Protein AF-A0A2X2JXW1-F1 (afdb_monomer_lite)

Radius of gyration: 21.39 Å; chains: 1; bounding box: 41×29×75 Å

Organism: Staphylococcus aureus (NCBI:txid1280)

pLDDT: mean 71.75, std 16.36, range [33.06, 90.94]

InterPro domains:
  IPR003352 Phosphotransferase system, EIIC [PF02378] (1-37)
  IPR013013 Phosphotransferase system, EIIC component, type 1 [PS51103] (1-109)
  IPR050429 Phosphotransferase System Glucose-Specific EIICBA [PTHR30009] (1-120)

Structure (mmCIF, N/CA/C/O backbone):
data_AF-A0A2X2JXW1-F1
#
_entry.id   AF-A0A2X2JXW1-F1
#
loop_
_atom_site.group_PDB
_atom_site.id
_atom_site.type_symbol
_atom_site.label_atom_id
_atom_site.label_alt_id
_atom_site.label_comp_id
_atom_site.label_asym_id
_atom_site.label_entity_id
_atom_site.label_seq_id
_atom_site.pdbx_PDB_ins_code
_atom_site.Cartn_x
_atom_site.Cartn_y
_atom_site.Cartn_z
_atom_site.occupancy
_atom_site.B_iso_or_equiv
_atom_site.auth_seq_id
_atom_site.auth_comp_id
_atom_site.auth_asym_id
_atom_site.auth_atom_id
_atom_site.pdbx_PDB_model_num
ATOM 1 N N . MET A 1 1 ? 1.044 6.502 16.054 1.00 66.56 1 MET A N 1
ATOM 2 C CA . MET A 1 1 ? 0.866 5.663 14.845 1.00 66.56 1 MET A CA 1
ATOM 3 C C . MET A 1 1 ? 1.798 6.013 13.686 1.00 66.56 1 MET A C 1
ATOM 5 O O . MET A 1 1 ? 2.031 5.146 12.861 1.00 66.56 1 MET A O 1
ATOM 9 N N . LEU A 1 2 ? 2.391 7.215 13.627 1.00 76.25 2 LEU A N 1
ATOM 10 C CA . LEU A 1 2 ? 3.283 7.585 12.517 1.00 76.25 2 LEU A CA 1
ATOM 11 C C . LEU A 1 2 ? 4.540 6.699 12.405 1.00 76.25 2 LEU A C 1
ATOM 13 O O . LEU A 1 2 ? 4.890 6.291 11.308 1.00 76.25 2 LEU A O 1
ATOM 17 N N . SER A 1 3 ? 5.177 6.355 13.530 1.00 80.31 3 SER A N 1
ATOM 18 C CA . SER A 1 3 ? 6.372 5.490 13.538 1.00 80.31 3 SER A CA 1
ATOM 19 C C . SER A 1 3 ? 6.083 4.079 13.003 1.00 80.31 3 SER A C 1
ATOM 21 O O . SER A 1 3 ? 6.807 3.582 12.148 1.00 80.31 3 SER A O 1
ATOM 23 N N . ALA A 1 4 ? 4.972 3.465 13.425 1.00 79.62 4 ALA A N 1
ATOM 24 C CA . ALA A 1 4 ? 4.551 2.157 12.922 1.00 79.62 4 ALA A CA 1
ATOM 25 C C . ALA A 1 4 ? 4.220 2.196 11.420 1.00 79.62 4 ALA A C 1
ATOM 27 O O . ALA A 1 4 ? 4.646 1.308 10.693 1.00 79.62 4 ALA A O 1
ATOM 28 N N . ALA A 1 5 ? 3.541 3.252 10.953 1.00 81.69 5 ALA A N 1
ATOM 29 C CA . ALA A 1 5 ? 3.222 3.441 9.537 1.00 81.69 5 ALA A CA 1
ATOM 30 C C . ALA A 1 5 ? 4.471 3.671 8.667 1.00 81.69 5 ALA A C 1
ATOM 32 O O . ALA A 1 5 ? 4.549 3.188 7.539 1.00 81.69 5 ALA A O 1
ATOM 33 N N . LEU A 1 6 ? 5.463 4.404 9.183 1.00 84.31 6 LEU A N 1
ATOM 34 C CA . LEU A 1 6 ? 6.715 4.638 8.468 1.00 84.31 6 LEU A CA 1
ATOM 35 C C . LEU A 1 6 ? 7.536 3.349 8.365 1.00 84.31 6 LEU A C 1
ATOM 37 O O . LEU A 1 6 ? 8.028 3.021 7.289 1.00 84.31 6 LEU A O 1
ATOM 41 N N . THR A 1 7 ? 7.644 2.598 9.461 1.00 85.62 7 THR A N 1
ATOM 42 C CA . THR A 1 7 ? 8.342 1.309 9.466 1.00 85.62 7 THR A CA 1
ATOM 43 C C . THR A 1 7 ? 7.659 0.315 8.531 1.00 85.62 7 THR A C 1
ATOM 45 O O . THR A 1 7 ? 8.348 -0.279 7.708 1.00 85.62 7 THR A O 1
ATOM 48 N N . SER A 1 8 ? 6.326 0.198 8.571 1.00 85.12 8 SER A N 1
ATOM 49 C CA . SER A 1 8 ? 5.584 -0.702 7.678 1.00 85.12 8 SER A CA 1
ATOM 50 C C . SER A 1 8 ? 5.733 -0.320 6.205 1.00 85.12 8 SER A C 1
ATOM 52 O O . SER A 1 8 ? 5.830 -1.194 5.356 1.00 85.12 8 SER A O 1
ATOM 54 N N . PHE A 1 9 ? 5.801 0.975 5.881 1.00 85.94 9 PHE A N 1
ATOM 55 C CA . PHE A 1 9 ? 6.058 1.433 4.513 1.00 85.94 9 PHE A CA 1
ATOM 56 C C . PHE A 1 9 ? 7.483 1.100 4.042 1.00 85.94 9 PHE A C 1
ATOM 58 O O . PHE A 1 9 ? 7.685 0.658 2.910 1.00 85.94 9 PHE A O 1
ATOM 65 N N . LEU A 1 10 ? 8.484 1.304 4.904 1.00 86.94 10 LEU A N 1
ATOM 66 C CA . LEU A 1 10 ? 9.887 1.087 4.552 1.00 86.94 10 LEU A CA 1
ATOM 67 C C . LEU A 1 10 ? 10.226 -0.398 4.405 1.00 86.94 10 LEU A C 1
ATOM 69 O O . LEU A 1 10 ? 10.838 -0.784 3.407 1.00 86.94 10 LEU A O 1
ATOM 73 N N . THR A 1 11 ? 9.832 -1.220 5.380 1.00 86.44 11 THR A N 1
ATOM 74 C CA . THR A 1 11 ? 10.165 -2.653 5.419 1.00 86.44 11 THR A CA 1
ATOM 75 C C . THR A 1 11 ? 9.110 -3.536 4.761 1.00 86.44 11 THR A C 1
ATOM 77 O O . THR A 1 11 ? 9.400 -4.679 4.425 1.00 86.44 11 THR A O 1
ATOM 80 N N . GLY A 1 12 ? 7.895 -3.025 4.567 1.00 83.06 12 GLY A N 1
ATOM 81 C CA . GLY A 1 12 ? 6.757 -3.794 4.070 1.00 83.06 12 GLY A CA 1
ATOM 82 C C . GLY A 1 12 ? 6.024 -4.583 5.156 1.00 83.06 12 GLY A C 1
ATOM 83 O O . GLY A 1 12 ? 5.012 -5.189 4.852 1.00 83.06 12 GLY A O 1
ATOM 84 N N . ILE A 1 13 ? 6.478 -4.591 6.417 1.00 86.81 13 ILE A N 1
ATOM 85 C CA . ILE A 1 13 ? 5.814 -5.363 7.483 1.00 86.81 13 ILE A CA 1
ATOM 86 C C . ILE A 1 13 ? 4.485 -4.687 7.857 1.00 86.81 13 ILE A C 1
ATOM 88 O O . ILE A 1 13 ? 4.477 -3.683 8.574 1.00 86.81 13 ILE A O 1
ATOM 92 N N . THR A 1 14 ? 3.361 -5.235 7.390 1.00 88.88 14 THR A N 1
ATOM 93 C CA . THR A 1 14 ? 2.016 -4.661 7.582 1.00 88.88 14 THR A CA 1
ATOM 94 C C . THR A 1 14 ? 1.304 -5.120 8.855 1.00 88.88 14 THR A C 1
ATOM 96 O O . THR A 1 14 ? 0.332 -4.480 9.255 1.00 88.88 14 THR A O 1
ATOM 99 N N . GLU A 1 15 ? 1.804 -6.139 9.563 1.00 87.12 15 GLU A N 1
ATOM 100 C CA . GLU A 1 15 ? 1.148 -6.707 10.757 1.00 87.12 15 GLU A CA 1
ATOM 101 C C . GLU A 1 15 ? 0.762 -5.659 11.826 1.00 87.12 15 GLU A C 1
ATOM 103 O O . GLU A 1 15 ? -0.385 -5.667 12.287 1.00 87.12 15 GLU A O 1
ATOM 108 N N . PRO A 1 16 ? 1.632 -4.691 12.203 1.00 81.12 16 PRO A N 1
ATOM 109 C CA . PRO A 1 16 ? 1.284 -3.692 13.217 1.00 81.12 16 PRO A CA 1
ATOM 110 C C . PRO A 1 16 ? 0.170 -2.744 12.761 1.00 81.12 16 PRO A C 1
ATOM 112 O O . PRO A 1 16 ? -0.565 -2.198 13.587 1.00 81.12 16 PRO A O 1
ATOM 115 N N . LEU A 1 17 ? 0.055 -2.526 11.448 1.00 82.88 17 LEU A N 1
ATOM 116 C CA . LEU A 1 17 ? -0.996 -1.713 10.852 1.00 82.88 17 LEU A CA 1
ATOM 117 C C . LEU A 1 17 ? -2.306 -2.508 10.804 1.00 82.88 17 LEU A C 1
ATOM 119 O O . LEU A 1 17 ? -3.339 -2.003 11.240 1.00 82.88 17 LEU A O 1
ATOM 123 N N . GLU A 1 18 ? -2.255 -3.755 10.339 1.00 83.94 18 GLU A N 1
ATOM 124 C CA . GLU A 1 18 ? -3.412 -4.645 10.207 1.00 83.94 18 GLU A CA 1
ATOM 125 C C . GLU A 1 18 ? -4.084 -4.934 11.546 1.00 83.94 18 GLU A C 1
ATOM 127 O O . GLU A 1 18 ? -5.307 -4.834 11.666 1.00 83.94 18 GLU A O 1
ATOM 132 N N . PHE A 1 19 ? -3.304 -5.170 12.600 1.00 83.06 19 PHE A N 1
ATOM 133 C CA . PHE A 1 19 ? -3.851 -5.413 13.936 1.00 83.06 19 PHE A CA 1
ATOM 134 C C . PHE A 1 19 ? -4.606 -4.213 14.517 1.00 83.06 19 PHE A C 1
ATOM 136 O O . PHE A 1 19 ? -5.491 -4.399 15.351 1.00 83.06 19 PHE A O 1
ATOM 143 N N . SER A 1 20 ? -4.336 -2.991 14.047 1.00 81.38 20 SER A N 1
ATOM 144 C CA . SER A 1 20 ? -5.060 -1.801 14.512 1.00 81.38 20 SER A CA 1
ATOM 145 C C . SER A 1 20 ? -6.524 -1.755 14.053 1.00 81.38 20 SER A C 1
ATOM 147 O O . SER A 1 20 ? -7.345 -1.102 14.701 1.00 81.38 20 SER A O 1
ATOM 149 N N . PHE A 1 21 ? -6.874 -2.455 12.967 1.00 77.31 21 PHE A N 1
ATOM 150 C CA . PHE A 1 21 ? -8.238 -2.470 12.427 1.00 77.31 21 PHE A CA 1
ATOM 151 C C . PHE A 1 21 ? -8.861 -3.864 12.323 1.00 77.31 21 PHE A C 1
ATOM 153 O O . PHE A 1 21 ? -10.089 -3.955 12.307 1.00 77.31 21 PHE A O 1
ATOM 160 N N . LEU A 1 22 ? -8.069 -4.939 12.330 1.00 82.31 22 LEU A N 1
ATOM 161 C CA . LEU A 1 22 ? -8.550 -6.323 12.285 1.00 82.31 22 LEU A CA 1
ATOM 162 C C . LEU A 1 22 ? -9.536 -6.635 13.424 1.00 82.31 22 LEU A C 1
ATOM 164 O O . LEU A 1 22 ? -10.584 -7.229 13.183 1.00 82.31 22 LEU A O 1
ATOM 168 N N . PHE A 1 23 ? -9.256 -6.165 14.644 1.00 78.69 23 PHE A N 1
ATOM 169 C CA . PHE A 1 23 ? -10.133 -6.378 15.807 1.00 78.69 23 PHE A CA 1
ATOM 170 C C . PHE A 1 23 ? -11.320 -5.411 15.883 1.00 78.69 23 PHE A C 1
ATOM 172 O O . PHE A 1 23 ? -12.271 -5.650 16.622 1.00 78.69 23 PHE A O 1
ATOM 179 N N . VAL A 1 24 ? -11.274 -4.314 15.128 1.00 76.19 24 VAL A N 1
ATOM 180 C CA . VAL A 1 24 ? -12.259 -3.228 15.208 1.00 76.19 24 VAL A CA 1
ATOM 181 C C . VAL A 1 24 ? -13.306 -3.332 14.104 1.00 76.19 24 VAL A C 1
ATOM 183 O O . VAL A 1 24 ? -14.490 -3.084 14.330 1.00 76.19 24 VAL A O 1
ATOM 186 N N . ALA A 1 25 ? -12.872 -3.681 12.896 1.00 78.12 25 ALA A N 1
ATOM 187 C CA . ALA A 1 25 ? -13.705 -3.738 11.707 1.00 78.12 25 ALA A CA 1
ATOM 188 C C . ALA A 1 25 ? -13.259 -4.914 10.817 1.00 78.12 25 ALA A C 1
ATOM 190 O O . ALA A 1 25 ? -12.610 -4.702 9.790 1.00 78.12 25 ALA A O 1
ATOM 191 N N . PRO A 1 26 ? -13.635 -6.161 11.158 1.00 80.06 26 PRO A N 1
ATOM 192 C CA . PRO A 1 26 ? -13.228 -7.349 10.400 1.00 80.06 26 PRO A CA 1
ATOM 193 C C . PRO A 1 26 ? -13.692 -7.311 8.933 1.00 80.06 26 PRO A C 1
ATOM 195 O O . PRO A 1 26 ? -13.014 -7.820 8.048 1.00 80.06 26 PRO A O 1
ATOM 198 N N . ILE A 1 27 ? -14.806 -6.631 8.642 1.00 82.44 27 ILE A N 1
ATOM 199 C CA . ILE A 1 27 ? -15.300 -6.425 7.270 1.00 82.44 27 ILE A CA 1
ATOM 200 C C . ILE A 1 27 ? -14.324 -5.570 6.444 1.00 82.44 27 ILE A C 1
ATOM 202 O O . ILE A 1 27 ? -14.110 -5.848 5.265 1.00 82.44 27 ILE A O 1
ATOM 206 N N . LEU A 1 28 ? -13.700 -4.552 7.053 1.00 82.12 28 LEU A N 1
ATOM 207 C CA . LEU A 1 28 ? -12.679 -3.740 6.383 1.00 82.12 28 LEU A CA 1
ATOM 208 C C . LEU A 1 28 ? -11.457 -4.588 6.017 1.00 82.12 28 LEU A C 1
ATOM 210 O O . LEU A 1 28 ? -10.901 -4.404 4.939 1.00 82.12 28 LEU A O 1
ATOM 214 N N . TYR A 1 29 ? -11.072 -5.526 6.887 1.00 85.19 29 TYR A N 1
ATOM 215 C CA . TYR A 1 29 ? -9.942 -6.425 6.653 1.00 85.19 29 TYR A CA 1
ATOM 216 C C . TYR A 1 29 ? -10.167 -7.356 5.457 1.00 85.19 29 TYR A C 1
ATOM 218 O O . TYR A 1 29 ? -9.289 -7.503 4.614 1.00 85.19 29 TYR A O 1
ATOM 226 N N . VAL A 1 30 ? -11.369 -7.919 5.311 1.00 87.56 30 VAL A N 1
ATOM 227 C CA . VAL A 1 30 ? -11.698 -8.766 4.148 1.00 87.56 30 VAL A CA 1
ATOM 228 C C . VAL A 1 30 ? -11.615 -7.977 2.840 1.00 87.56 30 VAL A C 1
ATOM 230 O O . VAL A 1 30 ? -11.084 -8.462 1.843 1.00 87.56 30 VAL A O 1
ATOM 233 N N . ILE A 1 31 ? -12.117 -6.742 2.843 1.00 87.25 31 ILE A N 1
ATOM 234 C CA . ILE A 1 31 ? -12.061 -5.868 1.668 1.00 87.25 31 ILE A CA 1
ATOM 235 C C . ILE A 1 31 ? -10.614 -5.483 1.353 1.00 87.25 31 ILE A C 1
ATOM 237 O O . ILE A 1 31 ? -10.225 -5.504 0.189 1.00 87.25 31 ILE A O 1
ATOM 241 N N . HIS A 1 32 ? -9.813 -5.184 2.377 1.00 88.00 32 HIS A N 1
ATOM 242 C CA . HIS A 1 32 ? -8.382 -4.945 2.232 1.00 88.00 32 HIS A CA 1
ATOM 243 C C . HIS A 1 32 ? -7.674 -6.125 1.560 1.00 88.00 32 HIS A C 1
ATOM 245 O O . HIS A 1 32 ? -7.037 -5.924 0.532 1.00 88.00 32 HIS A O 1
ATOM 251 N N . ALA A 1 33 ? -7.862 -7.347 2.068 1.00 89.62 33 ALA A N 1
ATOM 252 C CA . ALA A 1 33 ? -7.262 -8.554 1.499 1.00 89.62 33 ALA A CA 1
ATOM 253 C C . ALA A 1 33 ? -7.676 -8.778 0.032 1.00 89.62 33 ALA A C 1
ATOM 255 O O . ALA A 1 33 ? -6.867 -9.186 -0.800 1.00 89.62 33 ALA A O 1
ATOM 256 N N . PHE A 1 34 ? -8.926 -8.459 -0.319 1.00 90.94 34 PHE A N 1
ATOM 257 C CA . PHE A 1 34 ? -9.392 -8.530 -1.703 1.00 90.94 34 PHE A CA 1
ATOM 258 C C . PHE A 1 34 ? -8.703 -7.499 -2.610 1.00 90.94 34 PHE A C 1
ATOM 260 O O . PHE A 1 34 ? -8.259 -7.836 -3.707 1.00 90.94 34 PHE A O 1
ATOM 267 N N . PHE A 1 35 ? -8.585 -6.248 -2.160 1.00 87.94 35 PHE A N 1
ATOM 268 C CA . PHE A 1 35 ? -7.857 -5.222 -2.906 1.00 87.94 35 PHE A CA 1
ATOM 269 C C . PHE A 1 35 ? -6.361 -5.512 -3.001 1.00 87.94 35 PHE A C 1
ATOM 271 O O . PHE A 1 35 ? -5.745 -5.153 -3.998 1.00 87.94 35 PHE A O 1
ATOM 278 N N . ASP A 1 36 ? -5.767 -6.139 -1.994 1.00 88.94 36 ASP A N 1
ATOM 279 C CA . ASP A 1 36 ? -4.367 -6.552 -2.047 1.00 88.94 36 ASP A CA 1
ATOM 280 C C . ASP A 1 36 ? -4.151 -7.632 -3.121 1.00 88.94 36 ASP A C 1
ATOM 282 O O . ASP A 1 36 ? -3.331 -7.468 -4.025 1.00 88.94 36 ASP A O 1
ATOM 286 N N . GLY A 1 37 ? -5.011 -8.657 -3.156 1.00 87.94 37 GLY A N 1
ATOM 287 C CA . GLY A 1 37 ? -4.997 -9.665 -4.223 1.00 87.94 37 GLY A CA 1
ATOM 288 C C . GLY A 1 37 ? -5.219 -9.081 -5.627 1.00 87.94 37 GLY A C 1
ATOM 289 O O . GLY A 1 37 ? -4.539 -9.468 -6.580 1.00 87.94 37 GLY A O 1
ATOM 290 N N . LEU A 1 38 ? -6.123 -8.105 -5.768 1.00 90.00 38 LEU A N 1
ATOM 291 C CA . LEU A 1 38 ? -6.313 -7.394 -7.038 1.00 90.00 38 LEU A CA 1
ATOM 292 C C . LEU A 1 38 ? -5.084 -6.569 -7.442 1.00 90.00 38 LEU A C 1
ATOM 294 O O . LEU A 1 38 ? -4.810 -6.451 -8.635 1.00 90.00 38 LEU A O 1
ATOM 298 N N . ALA A 1 39 ? -4.333 -6.020 -6.484 1.00 86.75 39 ALA A N 1
ATOM 299 C CA . ALA A 1 39 ? -3.101 -5.289 -6.770 1.00 86.75 39 ALA A CA 1
ATOM 300 C C . ALA A 1 39 ? -2.048 -6.214 -7.392 1.00 86.75 39 ALA A C 1
ATOM 302 O O . ALA A 1 39 ? -1.444 -5.863 -8.408 1.00 86.75 39 ALA A O 1
ATOM 303 N N . PHE A 1 40 ? -1.889 -7.421 -6.838 1.00 85.19 40 PHE A N 1
ATOM 304 C CA . PHE A 1 40 ? -1.002 -8.446 -7.394 1.00 85.19 40 PHE A CA 1
ATOM 305 C C . PHE A 1 40 ? -1.454 -8.919 -8.778 1.00 85.19 40 PHE A C 1
ATOM 307 O O . PHE A 1 40 ? -0.628 -9.033 -9.682 1.00 85.19 40 PHE A O 1
ATOM 314 N N . MET A 1 41 ? -2.760 -9.117 -8.982 1.00 86.31 41 MET A N 1
ATOM 315 C CA . MET A 1 41 ? -3.304 -9.462 -10.301 1.00 86.31 41 MET A CA 1
ATOM 316 C C . MET A 1 41 ? -3.013 -8.370 -11.339 1.00 86.31 41 MET A C 1
ATOM 318 O O . MET A 1 41 ? -2.618 -8.666 -12.465 1.00 86.31 41 MET A O 1
ATOM 322 N N . MET A 1 42 ? -3.180 -7.099 -10.968 1.00 84.50 42 MET A N 1
ATOM 323 C CA . MET A 1 42 ? -2.852 -5.976 -11.845 1.00 84.50 42 MET A CA 1
ATOM 324 C C . MET A 1 42 ? -1.351 -5.941 -12.153 1.00 84.50 42 MET A C 1
ATOM 326 O O . MET A 1 42 ? -0.977 -5.767 -13.310 1.00 84.50 42 MET A O 1
ATOM 330 N N . ALA A 1 43 ? -0.487 -6.158 -11.159 1.00 83.19 43 ALA A N 1
ATOM 331 C CA . ALA A 1 43 ? 0.959 -6.210 -11.371 1.00 83.19 43 ALA A CA 1
ATOM 332 C C . ALA A 1 43 ? 1.370 -7.299 -12.381 1.00 83.19 43 ALA A C 1
ATOM 334 O O . ALA A 1 43 ? 2.211 -7.033 -13.244 1.00 83.19 43 ALA A O 1
ATOM 335 N N . ASP A 1 44 ? 0.730 -8.471 -12.330 1.00 83.62 44 ASP A N 1
ATOM 336 C CA . ASP A 1 44 ? 0.945 -9.568 -13.283 1.00 83.62 44 ASP A CA 1
ATOM 337 C C . ASP A 1 44 ? 0.492 -9.196 -14.706 1.00 83.62 44 ASP A C 1
ATOM 339 O O . ASP A 1 44 ? 1.254 -9.330 -15.665 1.00 83.62 44 ASP A O 1
ATOM 343 N N . ILE A 1 45 ? -0.697 -8.595 -14.851 1.00 83.62 45 ILE A N 1
ATOM 344 C CA . ILE A 1 45 ? -1.215 -8.122 -16.151 1.00 83.62 45 ILE A CA 1
ATOM 345 C C . ILE A 1 45 ? -0.260 -7.104 -16.799 1.00 83.62 45 ILE A C 1
ATOM 347 O O . ILE A 1 45 ? -0.009 -7.157 -18.006 1.00 83.62 45 ILE A O 1
ATOM 351 N N . PHE A 1 46 ? 0.314 -6.195 -16.006 1.00 76.44 46 PHE A N 1
ATOM 352 C CA . PHE A 1 46 ? 1.282 -5.199 -16.478 1.00 76.44 46 PHE A CA 1
ATOM 353 C C . PHE A 1 46 ? 2.721 -5.739 -16.606 1.00 76.44 46 PHE A C 1
ATOM 355 O O . PHE A 1 46 ? 3.625 -4.965 -16.927 1.00 76.44 46 PHE A O 1
ATOM 362 N N . ASN A 1 47 ? 2.945 -7.048 -16.414 1.00 75.06 47 ASN A N 1
ATOM 363 C CA . ASN A 1 47 ? 4.261 -7.702 -16.470 1.00 75.06 47 ASN A CA 1
ATOM 364 C C . ASN A 1 47 ? 5.308 -7.016 -15.569 1.00 75.06 47 ASN A C 1
ATOM 366 O O . ASN A 1 47 ? 6.483 -6.865 -15.931 1.00 75.06 47 ASN A O 1
ATOM 370 N N . ILE A 1 48 ? 4.880 -6.570 -14.387 1.00 74.69 48 ILE A N 1
ATOM 371 C CA . ILE A 1 48 ? 5.757 -5.960 -13.389 1.00 74.69 48 ILE A CA 1
ATOM 372 C C . ILE A 1 48 ? 6.419 -7.087 -12.608 1.00 74.69 48 ILE A C 1
ATOM 374 O O . ILE A 1 48 ? 5.809 -7.724 -11.755 1.00 74.69 48 ILE A O 1
ATOM 378 N N . THR A 1 49 ? 7.694 -7.328 -12.896 1.00 69.88 49 THR A N 1
ATOM 379 C CA . THR A 1 49 ? 8.462 -8.387 -12.237 1.00 69.88 49 THR A CA 1
ATOM 380 C C . THR A 1 49 ? 9.399 -7.752 -11.219 1.00 69.88 49 THR A C 1
ATOM 382 O O . THR A 1 49 ? 10.540 -7.440 -11.542 1.00 69.88 49 THR A O 1
ATOM 385 N N . ILE A 1 50 ? 8.920 -7.506 -10.000 1.00 74.00 50 ILE A N 1
ATOM 386 C CA . ILE A 1 50 ? 9.742 -6.966 -8.905 1.00 74.00 50 ILE A CA 1
ATOM 387 C C . ILE A 1 50 ? 9.896 -8.048 -7.843 1.00 74.00 50 ILE A C 1
ATOM 389 O O . ILE A 1 50 ? 8.908 -8.568 -7.332 1.00 74.00 50 ILE A O 1
ATOM 393 N N . GLY A 1 51 ? 11.143 -8.390 -7.518 1.00 68.88 51 GLY A N 1
ATOM 394 C CA . GLY A 1 51 ? 11.434 -9.326 -6.436 1.00 68.88 51 GLY A CA 1
ATOM 395 C C . GLY A 1 51 ? 11.024 -8.738 -5.086 1.00 68.88 51 GLY A C 1
ATOM 396 O O . GLY A 1 51 ? 11.357 -7.594 -4.787 1.00 68.88 51 GLY A O 1
ATOM 397 N N . GLN A 1 52 ? 10.312 -9.516 -4.275 1.00 75.44 52 GLN A N 1
ATOM 398 C CA . GLN A 1 52 ? 9.947 -9.148 -2.907 1.00 75.44 52 GLN A CA 1
ATOM 399 C C . GLN A 1 52 ? 10.654 -10.093 -1.942 1.00 75.44 52 GLN A C 1
ATOM 401 O O . GLN A 1 52 ? 10.651 -11.303 -2.167 1.00 75.44 52 GLN A O 1
ATOM 406 N N . THR A 1 53 ? 11.298 -9.553 -0.905 1.00 74.62 53 THR A N 1
ATOM 407 C CA . THR A 1 53 ? 12.060 -10.381 0.045 1.00 74.62 53 THR A CA 1
ATOM 408 C C . THR A 1 53 ? 11.176 -10.823 1.203 1.00 74.62 53 THR A C 1
ATOM 410 O O . THR A 1 53 ? 11.119 -12.010 1.506 1.00 74.62 53 THR A O 1
A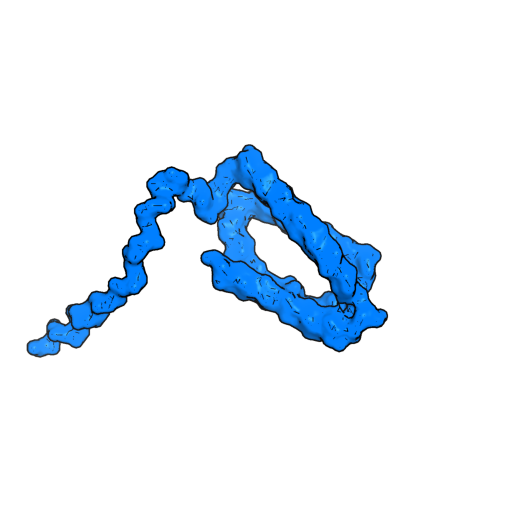TOM 413 N N . PHE A 1 54 ? 10.469 -9.885 1.833 1.00 65.00 54 PHE A N 1
ATOM 414 C CA . PHE A 1 54 ? 9.587 -10.190 2.965 1.00 65.00 54 PHE A CA 1
ATOM 415 C C . PHE A 1 54 ? 8.135 -9.800 2.695 1.00 65.00 54 PHE A C 1
ATOM 417 O O . PHE A 1 54 ? 7.246 -10.602 2.951 1.00 65.00 54 PHE A O 1
ATOM 424 N N . SER A 1 55 ? 7.891 -8.593 2.172 1.00 76.75 55 SER A N 1
ATOM 425 C CA . SER A 1 55 ? 6.525 -8.111 1.909 1.00 76.75 55 SER A CA 1
ATOM 426 C C . SER A 1 55 ? 6.456 -6.941 0.914 1.00 76.75 55 SER A C 1
ATOM 428 O O . SER A 1 55 ? 5.446 -6.244 0.847 1.00 76.75 55 SER A O 1
ATOM 430 N N . GLY A 1 56 ? 7.537 -6.660 0.173 1.00 74.31 56 GLY A N 1
ATOM 431 C CA . GLY A 1 56 ? 7.496 -5.629 -0.867 1.00 74.31 56 GLY A CA 1
ATOM 432 C C . GLY A 1 56 ? 7.511 -4.194 -0.351 1.00 74.31 56 GLY A C 1
ATOM 433 O O . GLY A 1 56 ? 6.808 -3.341 -0.887 1.00 74.31 56 GLY A O 1
ATOM 434 N N . GLY A 1 57 ? 8.301 -3.916 0.689 1.00 83.06 57 GLY A N 1
ATOM 435 C CA . GLY A 1 57 ? 8.476 -2.559 1.206 1.00 83.06 57 GLY A CA 1
ATOM 436 C C . GLY A 1 57 ? 9.144 -1.605 0.211 1.00 83.06 57 GLY A C 1
ATOM 437 O O . GLY A 1 57 ? 9.654 -2.001 -0.841 1.00 83.06 57 GLY A O 1
ATOM 438 N N . PHE A 1 58 ? 9.216 -0.324 0.570 1.00 84.62 58 PHE A N 1
ATOM 439 C CA . PHE A 1 58 ? 9.906 0.679 -0.247 1.00 84.62 58 PHE A CA 1
ATOM 440 C C . PHE A 1 58 ? 11.378 0.320 -0.511 1.00 84.62 58 PHE A C 1
ATOM 442 O O . PHE A 1 58 ? 11.902 0.578 -1.597 1.00 84.62 58 PHE A O 1
ATOM 449 N N . ILE A 1 59 ? 12.035 -0.317 0.463 1.00 84.50 59 ILE A N 1
ATOM 450 C CA . ILE A 1 59 ? 13.413 -0.796 0.317 1.00 84.50 59 ILE A CA 1
ATOM 451 C C . ILE A 1 59 ? 13.496 -1.893 -0.756 1.00 84.50 59 ILE A C 1
ATOM 453 O O . ILE A 1 59 ? 14.374 -1.828 -1.615 1.00 84.50 59 ILE A O 1
ATOM 457 N N . ASP A 1 60 ? 12.552 -2.837 -0.772 1.00 82.06 60 ASP A N 1
ATOM 458 C CA . ASP A 1 60 ? 12.493 -3.903 -1.779 1.00 82.06 60 ASP A CA 1
ATOM 459 C C . ASP A 1 60 ? 12.236 -3.321 -3.179 1.00 82.06 60 ASP A C 1
ATOM 461 O O . ASP A 1 60 ? 12.895 -3.712 -4.139 1.00 82.06 60 ASP A O 1
ATOM 465 N N . PHE A 1 61 ? 11.353 -2.325 -3.306 1.00 82.19 61 PHE A N 1
ATOM 466 C CA . PHE A 1 61 ? 11.109 -1.633 -4.578 1.00 82.19 61 PHE A CA 1
ATOM 467 C C . PHE A 1 61 ? 12.363 -0.929 -5.123 1.00 82.19 61 PHE A C 1
ATOM 469 O O . PHE A 1 61 ? 12.658 -1.008 -6.320 1.00 82.19 61 PHE A O 1
ATOM 476 N N . LEU A 1 62 ? 13.124 -0.248 -4.263 1.00 82.19 62 LEU A N 1
ATOM 477 C CA . LEU A 1 62 ? 14.361 0.413 -4.679 1.00 82.19 62 LEU A CA 1
ATOM 478 C C . LEU A 1 62 ? 15.443 -0.598 -5.068 1.00 82.19 62 LEU A C 1
ATOM 480 O O . LEU A 1 62 ? 16.059 -0.456 -6.127 1.00 82.19 62 LEU A O 1
ATOM 484 N N . LEU A 1 63 ? 15.660 -1.616 -4.234 1.00 80.56 63 LEU A N 1
ATOM 485 C CA . LEU A 1 63 ? 16.717 -2.602 -4.444 1.00 80.56 63 LEU A CA 1
ATOM 486 C C . LEU A 1 63 ? 16.417 -3.533 -5.614 1.00 80.56 63 LEU A C 1
ATOM 488 O O . LEU A 1 63 ? 17.298 -3.748 -6.436 1.00 80.56 63 LEU A O 1
ATOM 492 N N . PHE A 1 64 ? 15.194 -4.058 -5.701 1.00 76.38 64 PHE A N 1
ATOM 493 C CA . PHE A 1 64 ? 14.822 -5.084 -6.675 1.00 76.38 64 PHE A CA 1
ATOM 494 C C . PHE A 1 64 ? 14.071 -4.556 -7.898 1.00 76.38 64 PHE A C 1
ATOM 496 O O . PHE A 1 64 ? 13.924 -5.275 -8.886 1.00 76.38 64 PHE A O 1
ATOM 503 N N . GLY A 1 65 ? 13.582 -3.315 -7.849 1.00 74.69 65 GLY A N 1
ATOM 504 C CA . GLY A 1 65 ? 12.888 -2.655 -8.956 1.00 74.69 65 GLY A CA 1
ATOM 505 C C . GLY A 1 65 ? 13.785 -1.670 -9.701 1.00 74.69 65 GLY A C 1
ATOM 506 O O . GLY A 1 65 ? 14.036 -1.850 -10.896 1.00 74.69 65 GLY A O 1
ATOM 507 N N . VAL A 1 66 ? 14.277 -0.643 -8.997 1.00 74.31 66 VAL A N 1
ATOM 508 C CA . VAL A 1 66 ? 15.040 0.468 -9.601 1.00 74.31 66 VAL A CA 1
ATOM 509 C C . VAL A 1 66 ? 16.458 0.041 -9.990 1.00 74.31 66 VAL A C 1
ATOM 511 O O . VAL A 1 66 ? 16.889 0.324 -11.109 1.00 74.31 66 VAL A O 1
ATOM 514 N N . LEU A 1 67 ? 17.176 -0.669 -9.110 1.00 70.62 67 LEU A N 1
ATOM 515 C CA . LEU A 1 67 ? 18.561 -1.086 -9.381 1.00 70.62 67 LEU A CA 1
ATOM 516 C C . LEU A 1 67 ? 18.671 -2.262 -10.371 1.00 70.62 67 LEU A C 1
ATOM 518 O O . LEU A 1 67 ? 19.673 -2.354 -11.077 1.00 70.62 67 LEU A O 1
ATOM 522 N N . GLN A 1 68 ? 17.642 -3.111 -10.495 1.00 67.38 68 GLN A N 1
ATOM 523 C CA . GLN A 1 68 ? 17.578 -4.182 -11.509 1.00 67.38 68 GLN A CA 1
ATOM 524 C C . GLN A 1 68 ? 17.474 -3.650 -12.954 1.00 67.38 68 GLN A C 1
ATOM 526 O O . GLN A 1 68 ? 17.770 -4.383 -13.900 1.00 67.38 68 GLN A O 1
ATOM 531 N N . GLY A 1 69 ? 17.054 -2.391 -13.131 1.00 60.53 69 GLY A N 1
ATOM 532 C CA . GLY A 1 69 ? 16.911 -1.732 -14.429 1.00 60.53 69 GLY A CA 1
ATOM 533 C C . GLY A 1 69 ? 15.545 -1.930 -15.103 1.00 60.53 69 GLY A C 1
ATOM 534 O O . GLY A 1 69 ? 14.966 -3.016 -15.118 1.00 60.53 69 GLY A O 1
ATOM 535 N N . ASN A 1 70 ? 15.050 -0.859 -15.740 1.00 65.00 70 ASN A N 1
ATOM 536 C CA . ASN A 1 70 ? 13.711 -0.791 -16.349 1.00 65.00 70 ASN A CA 1
ATOM 537 C C . ASN A 1 70 ? 13.451 -1.843 -17.443 1.00 65.00 70 ASN A C 1
ATOM 539 O O . ASN A 1 70 ? 12.299 -2.156 -17.717 1.00 65.00 70 ASN A O 1
ATOM 543 N N . SER A 1 71 ? 14.497 -2.390 -18.072 1.00 58.66 71 SER A N 1
ATOM 544 C CA . SER A 1 71 ? 14.349 -3.344 -19.180 1.00 58.66 71 SER A CA 1
ATOM 545 C C . SER A 1 71 ? 13.813 -4.714 -18.758 1.00 58.66 71 SER A C 1
ATOM 547 O O . SER A 1 71 ? 13.385 -5.473 -19.623 1.00 58.66 71 SER A O 1
ATOM 549 N N . LYS A 1 72 ? 13.836 -5.040 -17.457 1.00 59.47 72 LYS A N 1
ATOM 550 C CA . LYS A 1 72 ? 13.343 -6.324 -16.934 1.00 59.47 72 LYS A CA 1
ATOM 551 C C . LYS A 1 72 ? 12.200 -6.197 -15.933 1.00 59.47 72 LYS A C 1
ATOM 553 O O . LYS A 1 72 ? 11.413 -7.127 -15.821 1.00 59.47 72 LYS A O 1
ATOM 558 N N . THR A 1 73 ? 12.107 -5.082 -15.211 1.00 61.50 73 THR A N 1
ATOM 559 C CA . THR A 1 73 ? 11.169 -4.945 -14.085 1.00 61.50 73 THR A CA 1
ATOM 560 C C . THR A 1 73 ? 9.951 -4.081 -14.390 1.00 61.50 73 THR A C 1
ATOM 562 O O . THR A 1 73 ? 8.966 -4.179 -13.664 1.00 61.50 73 THR A O 1
ATOM 565 N N . ASN A 1 74 ? 9.981 -3.247 -15.444 1.00 69.19 74 ASN A N 1
ATOM 566 C CA . ASN A 1 74 ? 8.895 -2.312 -15.777 1.00 69.19 74 ASN A CA 1
ATOM 567 C C . ASN A 1 74 ? 8.452 -1.447 -14.574 1.00 69.19 74 ASN A C 1
ATOM 569 O O . ASN A 1 74 ? 7.284 -1.076 -14.443 1.00 69.19 74 ASN A O 1
ATOM 573 N N . TYR A 1 75 ? 9.394 -1.105 -13.684 1.00 71.81 75 TYR A N 1
ATOM 574 C CA . TYR A 1 75 ? 9.103 -0.444 -12.405 1.00 71.81 75 TYR A CA 1
ATOM 575 C C . TYR A 1 75 ? 8.399 0.914 -12.570 1.00 71.81 75 TYR A C 1
ATOM 577 O O . TYR A 1 75 ? 7.702 1.365 -11.662 1.00 71.81 75 TYR A O 1
ATOM 585 N N . LEU A 1 76 ? 8.546 1.564 -13.731 1.00 73.56 76 LEU A N 1
ATOM 586 C CA . LEU A 1 76 ? 7.882 2.831 -14.041 1.00 73.56 76 LEU A CA 1
ATOM 587 C C . LEU A 1 76 ? 6.353 2.732 -13.993 1.00 73.56 76 LEU A C 1
ATOM 589 O O . LEU A 1 76 ? 5.714 3.732 -13.679 1.00 73.56 76 LEU A O 1
ATOM 593 N N . TYR A 1 77 ? 5.768 1.556 -14.245 1.00 75.62 77 TYR A N 1
ATOM 594 C CA . TYR A 1 77 ? 4.319 1.343 -14.160 1.00 75.62 77 TYR A CA 1
ATOM 595 C C . TYR A 1 77 ? 3.810 1.218 -12.718 1.00 75.62 77 TYR A C 1
ATOM 597 O O . TYR A 1 77 ? 2.630 1.460 -12.466 1.00 75.62 77 TYR A O 1
ATOM 605 N N . VAL A 1 78 ? 4.688 0.945 -11.749 1.00 79.06 78 VAL A N 1
ATOM 606 C CA . VAL A 1 78 ? 4.315 0.886 -10.325 1.00 79.06 78 VAL A CA 1
ATOM 607 C C . VAL A 1 78 ? 3.879 2.251 -9.806 1.00 79.06 78 VAL A C 1
ATOM 609 O O . VAL A 1 78 ? 2.943 2.331 -9.020 1.00 79.06 78 VAL A O 1
ATOM 612 N N . ILE A 1 79 ? 4.507 3.337 -10.265 1.00 82.38 79 ILE A N 1
ATOM 613 C CA . ILE A 1 79 ? 4.173 4.701 -9.832 1.00 82.38 79 ILE A CA 1
ATOM 614 C C . ILE A 1 79 ? 2.726 5.083 -10.211 1.00 82.38 79 ILE A C 1
ATOM 616 O O . ILE A 1 79 ? 1.957 5.428 -9.311 1.00 82.38 79 ILE A O 1
ATOM 620 N N . PRO A 1 80 ? 2.296 5.018 -11.490 1.00 83.50 80 PRO A N 1
ATOM 621 C CA . PRO A 1 80 ? 0.928 5.357 -11.865 1.00 83.50 80 PRO A CA 1
ATOM 622 C C . PRO A 1 80 ? -0.098 4.383 -11.277 1.00 83.50 80 PRO A C 1
ATOM 624 O O . PRO A 1 80 ? -1.135 4.836 -10.795 1.00 83.50 80 PRO A O 1
ATOM 627 N N . ILE A 1 81 ? 0.190 3.074 -11.250 1.00 84.19 81 ILE A N 1
ATOM 628 C CA . ILE A 1 81 ? -0.712 2.083 -10.641 1.00 84.19 81 ILE A CA 1
ATOM 629 C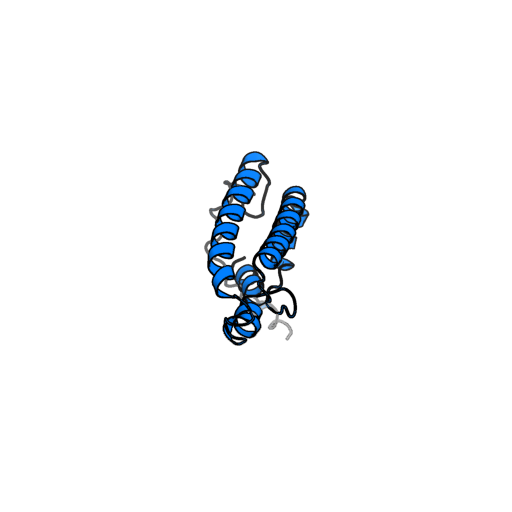 C . ILE A 1 81 ? -0.862 2.358 -9.144 1.00 84.19 81 ILE A C 1
ATOM 631 O O . ILE A 1 81 ? -1.984 2.401 -8.646 1.00 84.19 81 ILE A O 1
ATOM 635 N N . GLY A 1 82 ? 0.238 2.634 -8.442 1.00 84.44 82 GLY A N 1
ATOM 636 C CA . GLY A 1 82 ? 0.246 2.952 -7.017 1.00 84.44 82 GLY A CA 1
ATOM 637 C C . GLY A 1 82 ? -0.547 4.213 -6.679 1.00 84.44 82 GLY A C 1
ATOM 638 O O . GLY A 1 82 ? -1.293 4.212 -5.703 1.00 84.44 82 GLY A O 1
ATOM 639 N N . ILE A 1 83 ? -0.469 5.267 -7.501 1.00 87.50 83 ILE A N 1
ATOM 640 C CA . ILE A 1 83 ? -1.275 6.489 -7.313 1.00 87.50 83 ILE A CA 1
ATOM 641 C C . ILE A 1 83 ? -2.769 6.186 -7.471 1.00 87.50 83 ILE A C 1
ATOM 643 O O . ILE A 1 83 ? -3.579 6.607 -6.641 1.00 87.50 83 ILE A O 1
ATOM 647 N N . VAL A 1 84 ? -3.142 5.441 -8.516 1.00 89.31 84 VAL A N 1
ATOM 648 C CA . VAL A 1 84 ? -4.536 5.028 -8.731 1.00 89.31 84 VAL A CA 1
ATOM 649 C C . VAL A 1 84 ? -5.024 4.180 -7.555 1.00 89.31 84 VAL A C 1
ATOM 651 O O . VAL A 1 84 ? -6.118 4.423 -7.041 1.00 89.31 84 VAL A O 1
ATOM 654 N N . TRP A 1 85 ? -4.197 3.247 -7.079 1.00 87.00 85 TRP A N 1
ATOM 655 C CA . TRP A 1 85 ? -4.521 2.379 -5.950 1.00 87.00 85 TRP A CA 1
ATOM 656 C C . TRP A 1 85 ? -4.672 3.154 -4.645 1.00 87.00 85 TRP A C 1
ATOM 658 O O . TRP A 1 85 ? -5.639 2.933 -3.924 1.00 87.00 85 TRP A O 1
ATOM 668 N N . PHE A 1 86 ? -3.782 4.110 -4.370 1.00 87.12 86 PHE A N 1
ATOM 669 C CA . PHE A 1 86 ? -3.855 4.977 -3.195 1.00 87.12 86 PHE A CA 1
ATOM 670 C C . PHE A 1 86 ? -5.166 5.771 -3.159 1.00 87.12 86 PHE A C 1
ATOM 672 O O . PHE A 1 86 ? -5.863 5.782 -2.142 1.00 87.12 86 PHE A O 1
ATOM 679 N N . CYS A 1 87 ? -5.541 6.391 -4.282 1.00 89.12 87 CYS A N 1
ATOM 680 C CA . CYS A 1 87 ? -6.804 7.117 -4.404 1.00 89.12 87 CYS A CA 1
ATOM 681 C C . CYS A 1 87 ? -8.010 6.192 -4.204 1.00 89.12 87 CYS A C 1
ATOM 683 O O . CYS A 1 87 ? -8.944 6.536 -3.474 1.00 89.12 87 CYS A O 1
ATOM 685 N N . LEU A 1 88 ? -7.983 5.010 -4.824 1.00 89.56 88 LEU A N 1
ATOM 686 C CA . LEU A 1 88 ? -9.059 4.033 -4.730 1.00 89.56 88 LEU A CA 1
ATOM 687 C C . LEU A 1 88 ? -9.230 3.530 -3.290 1.00 89.56 88 LEU A C 1
ATOM 689 O O . LEU A 1 88 ? -10.337 3.581 -2.751 1.00 89.56 88 LEU A O 1
ATOM 693 N N . TYR A 1 89 ? -8.132 3.147 -2.635 1.00 86.44 89 TYR A N 1
ATOM 694 C CA . TYR A 1 89 ? -8.112 2.759 -1.227 1.00 86.44 89 TYR A CA 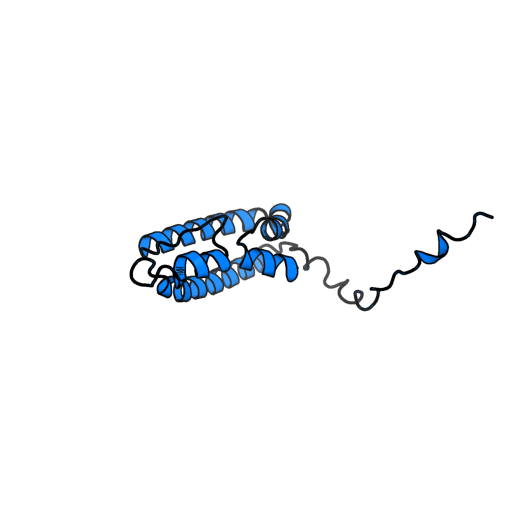1
ATOM 695 C C . TYR A 1 89 ? -8.656 3.865 -0.330 1.00 86.44 89 TYR A C 1
ATOM 697 O O . TYR A 1 89 ? -9.535 3.605 0.490 1.00 86.44 89 TYR A O 1
ATOM 705 N N . TYR A 1 90 ? -8.184 5.104 -0.503 1.00 86.88 90 TYR A N 1
ATOM 706 C CA . TYR A 1 90 ? -8.626 6.234 0.309 1.00 86.88 90 TYR A CA 1
ATOM 707 C C . TYR A 1 90 ? -10.141 6.435 0.218 1.00 86.88 90 TYR A C 1
ATOM 709 O O . TYR A 1 90 ? -10.809 6.556 1.245 1.00 86.88 90 TYR A O 1
ATOM 717 N N . ILE A 1 91 ? -10.698 6.433 -0.996 1.00 87.94 91 ILE A N 1
ATOM 718 C CA . ILE A 1 91 ? -12.133 6.647 -1.216 1.00 87.94 91 ILE A CA 1
ATOM 719 C C . ILE A 1 91 ? -12.948 5.494 -0.626 1.00 87.94 91 ILE A C 1
ATOM 721 O O . ILE A 1 91 ? -13.913 5.740 0.101 1.00 87.94 91 ILE A O 1
ATOM 725 N N . VAL A 1 92 ? -12.551 4.248 -0.898 1.00 85.94 92 VAL A N 1
ATOM 726 C CA . VAL A 1 92 ? -13.264 3.057 -0.423 1.00 85.94 92 VAL A CA 1
ATOM 727 C C . VAL A 1 92 ? -13.228 2.982 1.102 1.00 85.94 92 VAL A C 1
ATOM 729 O O . VAL A 1 92 ? -14.281 2.895 1.734 1.00 85.94 92 VAL A O 1
ATOM 732 N N . PHE A 1 93 ? -12.053 3.108 1.720 1.00 82.38 93 PHE A N 1
ATOM 733 C CA . PHE A 1 93 ? -11.929 3.074 3.178 1.00 82.38 93 PHE A CA 1
ATOM 734 C C . PHE A 1 93 ? -12.698 4.224 3.826 1.00 82.38 93 PHE A C 1
ATOM 736 O O . PHE A 1 93 ? -13.447 3.998 4.778 1.00 82.38 93 PHE A O 1
ATOM 743 N N . ARG A 1 94 ? -12.593 5.449 3.289 1.00 82.12 94 ARG A N 1
ATOM 744 C CA . ARG A 1 94 ? -13.354 6.604 3.787 1.00 82.12 94 ARG A CA 1
ATOM 745 C C . ARG A 1 94 ? -14.857 6.340 3.731 1.00 82.12 94 ARG A C 1
ATOM 747 O O . ARG A 1 94 ? -15.547 6.633 4.705 1.00 82.12 94 ARG A O 1
ATOM 754 N N . PHE A 1 95 ? -15.351 5.787 2.625 1.00 83.44 95 PHE A N 1
ATOM 755 C CA . PHE A 1 95 ? -16.766 5.483 2.430 1.00 83.44 95 PHE A CA 1
ATOM 756 C C . PHE A 1 95 ? -17.264 4.384 3.374 1.00 83.44 95 PHE A C 1
ATOM 758 O O . PHE A 1 95 ? -18.337 4.514 3.965 1.00 83.44 95 PHE A O 1
ATOM 765 N N . LEU A 1 96 ? -16.487 3.317 3.567 1.00 77.62 96 LEU A N 1
ATOM 766 C CA . LEU A 1 96 ? -16.860 2.252 4.494 1.00 77.62 96 LEU A CA 1
ATOM 767 C C . LEU A 1 96 ? -16.855 2.720 5.952 1.00 77.62 96 LEU A C 1
ATOM 769 O O . LEU A 1 96 ? -17.790 2.410 6.690 1.00 77.62 96 LEU A O 1
ATOM 773 N N . ILE A 1 97 ? -15.860 3.510 6.362 1.00 78.00 97 ILE A N 1
ATOM 774 C CA . ILE A 1 97 ? -15.781 4.047 7.727 1.00 78.00 97 ILE A CA 1
ATOM 775 C C . ILE A 1 97 ? -16.967 4.980 8.017 1.00 78.00 97 ILE A C 1
ATOM 777 O O . ILE A 1 97 ? -17.550 4.918 9.102 1.00 78.00 97 ILE A O 1
ATOM 781 N N . THR A 1 98 ? -17.364 5.833 7.065 1.00 72.12 98 THR A N 1
ATOM 782 C CA . THR A 1 98 ? -18.502 6.749 7.258 1.00 72.12 98 THR A CA 1
ATOM 783 C C . THR A 1 98 ? -19.849 6.033 7.224 1.00 72.12 98 THR A C 1
ATOM 785 O O . THR A 1 98 ? -20.725 6.390 8.011 1.00 72.12 98 THR A O 1
ATOM 788 N N . LYS A 1 99 ? -20.017 5.022 6.362 1.00 66.06 99 LYS A N 1
ATOM 789 C CA . LYS A 1 99 ? -21.287 4.299 6.194 1.00 66.06 99 LYS A CA 1
ATOM 790 C C . LYS A 1 99 ? -21.565 3.288 7.306 1.00 66.06 99 LYS A C 1
ATOM 792 O O . LYS A 1 99 ? -22.708 3.173 7.736 1.00 66.06 99 LYS A O 1
ATOM 797 N N . PHE A 1 100 ? -20.542 2.584 7.782 1.00 62.28 100 PHE A N 1
ATOM 798 C CA . PHE A 1 100 ? -20.691 1.569 8.830 1.00 62.28 100 PHE A CA 1
ATOM 799 C C . PHE A 1 100 ? -20.387 2.086 10.239 1.00 62.28 100 PHE A C 1
ATOM 801 O O . PHE A 1 100 ? -20.562 1.349 11.204 1.00 62.28 100 PHE A O 1
ATOM 808 N N . ASN A 1 101 ? -19.980 3.355 10.379 1.00 59.78 101 ASN A N 1
ATOM 809 C CA . ASN A 1 101 ? -19.745 3.999 11.675 1.00 59.78 101 ASN A CA 1
ATOM 810 C C . ASN A 1 101 ? -18.759 3.207 12.563 1.00 59.78 101 ASN A C 1
ATOM 812 O O . ASN A 1 101 ? -18.864 3.225 13.789 1.00 59.78 101 ASN A O 1
ATOM 816 N N . PHE A 1 102 ? -17.811 2.489 11.947 1.00 54.41 102 PHE A N 1
ATOM 817 C CA . PHE A 1 102 ? -16.839 1.678 12.671 1.00 54.41 102 PHE A CA 1
ATOM 818 C C . PHE A 1 102 ? -16.003 2.577 13.590 1.00 54.41 102 PHE A C 1
ATOM 820 O O . PHE A 1 102 ? -15.434 3.582 13.150 1.00 54.41 102 PHE A O 1
ATOM 827 N N . LYS A 1 103 ? -15.943 2.221 14.878 1.00 52.09 103 LYS A N 1
ATOM 828 C CA . LYS A 1 103 ? -15.115 2.878 15.897 1.00 52.09 103 LYS A CA 1
ATOM 829 C C . LYS A 1 103 ? -13.636 2.545 15.674 1.00 52.09 103 LYS A C 1
ATOM 831 O O . LYS A 1 103 ? -13.021 1.869 16.483 1.00 52.09 103 LYS A O 1
ATOM 836 N N . THR A 1 104 ? -13.060 2.982 14.557 1.00 52.03 104 THR A N 1
ATOM 837 C CA . THR A 1 104 ? -11.605 2.946 14.343 1.00 52.03 104 THR A CA 1
ATOM 838 C C . THR A 1 104 ? -10.902 3.609 15.536 1.00 52.03 104 THR A C 1
ATOM 840 O O . THR A 1 104 ? -11.394 4.657 15.967 1.00 52.03 104 THR A O 1
ATOM 843 N N . PRO A 1 105 ? -9.784 3.081 16.070 1.00 46.72 105 PRO A N 1
ATOM 844 C CA . PRO A 1 105 ? -9.062 3.717 17.173 1.00 46.72 105 PRO A CA 1
ATOM 845 C C . PRO A 1 105 ? -8.716 5.165 16.785 1.00 46.72 105 PRO A C 1
ATOM 847 O O . PRO A 1 105 ? -8.061 5.395 15.770 1.00 46.72 105 PRO A O 1
ATOM 850 N N . GLY A 1 106 ? -9.247 6.147 17.524 1.00 53.91 106 GLY A N 1
ATOM 851 C CA . GLY A 1 106 ? -9.257 7.577 17.149 1.00 53.91 106 GLY A CA 1
ATOM 852 C C . GLY A 1 106 ? -10.635 8.153 16.775 1.00 53.91 106 GLY A C 1
ATOM 853 O O . GLY A 1 106 ? -10.767 9.357 16.562 1.00 53.91 106 GLY A O 1
ATOM 854 N N . ARG A 1 107 ? -11.678 7.317 16.725 1.00 51.12 107 ARG A N 1
ATOM 855 C CA . ARG A 1 107 ? -13.099 7.703 16.639 1.00 51.12 107 ARG A CA 1
ATOM 856 C C . ARG A 1 107 ? -13.900 7.206 17.848 1.00 51.12 107 ARG A C 1
ATOM 858 O O . ARG A 1 107 ? -15.123 7.100 17.781 1.00 51.12 107 ARG A O 1
ATOM 865 N N . GLU A 1 108 ? -13.205 6.904 18.939 1.00 48.16 108 GLU A N 1
ATOM 866 C CA . GLU A 1 108 ? -13.802 6.909 20.266 1.00 48.16 108 GLU A CA 1
ATOM 867 C C . GLU A 1 108 ? -13.722 8.352 20.766 1.00 48.16 108 GLU A C 1
ATOM 869 O O . GLU A 1 108 ? -12.650 8.933 20.890 1.00 48.16 108 GLU A O 1
ATOM 874 N N . ASP A 1 109 ? -14.900 8.943 20.914 1.00 40.28 109 ASP A N 1
ATOM 875 C CA . ASP A 1 109 ? -15.160 10.211 21.576 1.00 40.28 109 ASP A CA 1
ATOM 876 C C . ASP A 1 109 ? -14.589 11.482 20.929 1.00 40.28 109 ASP A C 1
ATOM 878 O O . ASP A 1 109 ? -13.535 12.014 21.275 1.00 40.28 109 ASP A O 1
ATOM 882 N N . LYS A 1 110 ? -15.476 12.155 20.184 1.00 43.81 110 LYS A N 1
ATOM 88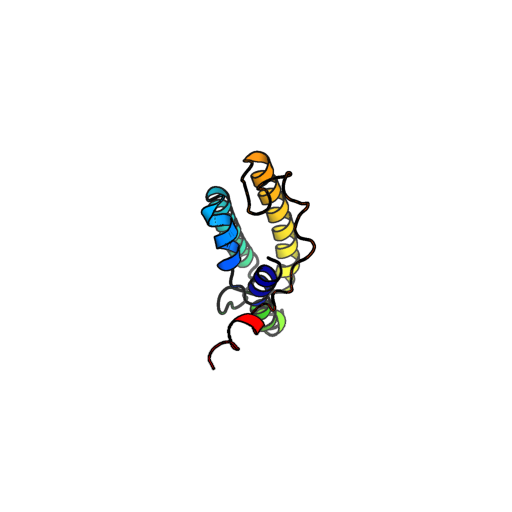3 C CA . LYS A 1 110 ? -15.516 13.628 20.098 1.00 43.81 110 LYS A CA 1
ATOM 884 C C . LYS A 1 110 ? -15.722 14.323 21.472 1.00 43.81 110 LYS A C 1
ATOM 886 O O . LYS A 1 110 ? -16.140 15.474 21.504 1.00 43.81 110 LYS A O 1
ATOM 891 N N . ALA A 1 111 ? -15.435 13.658 22.592 1.00 37.78 111 ALA A N 1
ATOM 892 C CA . ALA A 1 111 ? -15.522 14.200 23.946 1.00 37.78 111 ALA A CA 1
ATOM 893 C C . ALA A 1 111 ? -14.184 14.176 24.717 1.00 37.78 111 ALA A C 1
ATOM 895 O O . ALA A 1 111 ? -14.135 14.728 25.809 1.00 37.78 111 ALA A O 1
ATOM 896 N N . ALA A 1 112 ? -13.093 13.616 24.170 1.00 33.94 112 ALA A N 1
ATOM 897 C CA . ALA A 1 112 ? -11.816 13.512 24.898 1.00 33.94 112 ALA A CA 1
ATOM 898 C C . ALA A 1 112 ? -10.598 14.132 24.181 1.00 33.94 112 ALA A C 1
ATOM 900 O O . ALA A 1 112 ? -9.469 13.996 24.642 1.00 33.94 112 ALA A O 1
ATOM 901 N N . ALA A 1 113 ? -10.788 14.869 23.082 1.00 33.06 113 ALA A N 1
ATOM 902 C CA . ALA A 1 113 ? -9.693 15.519 22.349 1.00 33.06 113 ALA A CA 1
ATOM 903 C C . ALA A 1 113 ? -9.243 16.867 22.956 1.00 33.06 113 ALA A C 1
ATOM 905 O O . ALA A 1 113 ? -8.791 17.752 22.233 1.00 33.06 113 ALA A O 1
ATOM 906 N N . GLN A 1 114 ? -9.363 17.031 24.277 1.00 38.22 114 GLN A N 1
ATOM 907 C CA . GLN A 1 114 ? -8.796 18.174 24.990 1.00 38.22 114 GLN A CA 1
ATOM 908 C C . GLN A 1 114 ? -7.959 17.755 26.199 1.00 38.22 114 GLN A C 1
ATOM 910 O O . GLN A 1 114 ? -7.894 18.521 27.135 1.00 38.22 114 GLN A O 1
ATOM 915 N N . GLN A 1 115 ? -7.312 16.584 26.232 1.00 37.81 115 GLN A N 1
ATOM 916 C CA . GLN A 1 115 ? -6.289 16.298 27.258 1.00 37.81 115 GLN A CA 1
ATOM 917 C C . GLN A 1 115 ? -5.204 15.338 26.759 1.00 37.81 115 GLN A C 1
ATOM 919 O O . GLN A 1 115 ? -5.075 14.237 27.270 1.00 37.81 115 GLN A O 1
ATOM 924 N N . VAL A 1 116 ? -4.394 15.749 25.778 1.00 37.56 116 VAL A N 1
ATOM 925 C CA . VAL A 1 116 ? -3.016 15.228 25.658 1.00 37.56 116 VAL A CA 1
ATOM 926 C C . VAL A 1 116 ? -2.094 16.358 25.193 1.00 37.56 116 VAL A C 1
ATOM 928 O O . VAL A 1 116 ? -1.393 16.269 24.191 1.00 37.56 116 VAL A O 1
ATOM 931 N N . GLU A 1 117 ? -2.134 17.466 25.925 1.00 38.66 117 GLU A N 1
ATOM 932 C CA . 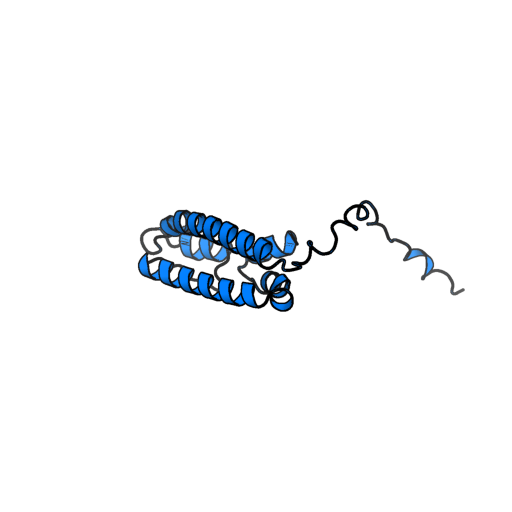GLU A 1 117 ? -1.032 18.419 25.988 1.00 38.66 117 GLU A CA 1
ATOM 933 C C . GLU A 1 117 ? -0.474 18.296 27.415 1.00 38.66 117 GLU A C 1
ATOM 935 O O . GLU A 1 117 ? -1.233 18.361 28.378 1.00 38.66 117 GLU A O 1
ATOM 940 N N . ALA A 1 118 ? 0.833 18.047 27.530 1.00 41.69 118 ALA A N 1
ATOM 941 C CA . ALA A 1 118 ? 1.606 17.868 28.766 1.00 41.69 118 ALA A CA 1
ATOM 942 C C . ALA A 1 118 ? 1.358 16.583 29.591 1.00 41.69 118 ALA A C 1
ATOM 944 O O . ALA A 1 118 ? 0.496 16.533 30.460 1.00 41.69 118 ALA A O 1
ATOM 945 N N . THR A 1 119 ? 2.223 15.573 29.418 1.00 38.34 119 THR A N 1
ATOM 946 C CA . THR A 1 119 ? 3.070 15.006 30.500 1.00 38.34 119 THR A CA 1
ATOM 947 C C . THR A 1 119 ? 3.981 13.926 29.909 1.00 38.34 119 THR A C 1
ATOM 949 O O . THR A 1 119 ? 3.791 12.730 30.091 1.00 38.34 119 THR A O 1
ATOM 952 N N . GLU A 1 120 ? 5.020 14.364 29.198 1.00 50.06 120 GLU A N 1
ATOM 953 C CA . GLU A 1 120 ? 6.274 13.615 29.122 1.00 50.06 120 GLU A CA 1
ATOM 954 C C . GLU A 1 120 ? 7.243 14.294 30.095 1.00 50.06 120 GLU A C 1
ATOM 956 O O . GLU A 1 120 ? 7.971 15.219 29.744 1.00 50.06 120 GLU A O 1
ATOM 961 N N . ARG A 1 121 ? 7.129 13.920 31.374 1.00 44.81 121 ARG A N 1
ATOM 962 C CA . ARG A 1 121 ? 8.145 14.067 32.430 1.00 44.81 121 ARG A CA 1
ATOM 963 C C . ARG A 1 121 ? 7.637 13.350 33.679 1.00 44.81 121 ARG A C 1
ATOM 965 O O . ARG A 1 121 ? 7.070 13.958 34.578 1.00 44.81 121 ARG A O 1
ATOM 972 N N . ALA A 1 122 ? 7.880 12.051 33.758 1.00 41.19 122 ALA A N 1
ATOM 973 C CA . ALA A 1 122 ? 7.939 11.379 35.045 1.00 41.19 122 ALA A CA 1
ATOM 974 C C . ALA A 1 122 ? 9.407 11.086 35.359 1.00 41.19 122 ALA A C 1
ATOM 976 O O . ALA A 1 122 ? 9.900 10.072 34.887 1.00 41.19 122 ALA A O 1
ATOM 977 N N . PRO A 1 123 ? 10.099 11.921 36.161 1.00 44.31 123 PRO A N 1
ATOM 978 C CA . PRO A 1 123 ? 11.256 11.482 36.918 1.00 44.31 123 PRO A CA 1
ATOM 979 C C . PRO A 1 123 ? 10.962 11.481 38.420 1.00 44.31 123 PRO A C 1
ATOM 981 O O . PRO A 1 1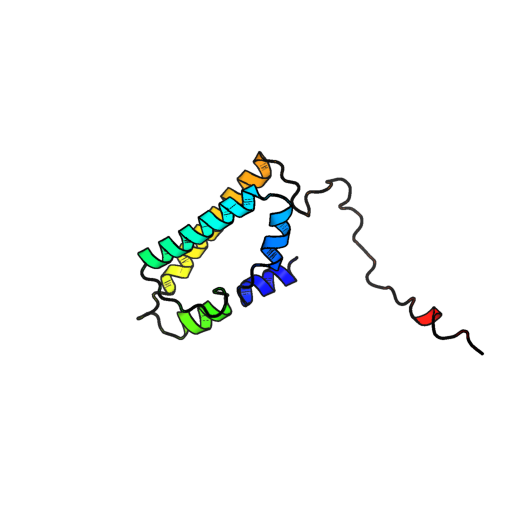23 ? 11.692 12.075 39.202 1.00 44.31 123 PRO A O 1
ATOM 984 N N . ASN A 1 124 ? 9.917 10.766 38.850 1.00 52.59 124 ASN A N 1
ATOM 985 C CA . ASN A 1 124 ? 9.768 10.379 40.262 1.00 52.59 124 ASN A CA 1
ATOM 986 C C . ASN A 1 124 ? 10.484 9.054 40.592 1.00 52.59 124 ASN A C 1
ATOM 988 O O . ASN A 1 124 ? 10.296 8.492 41.668 1.00 52.59 124 ASN A O 1
ATOM 992 N N . TYR A 1 125 ? 11.384 8.592 39.718 1.00 56.59 125 TYR A N 1
ATOM 993 C CA . TYR A 1 125 ? 12.336 7.519 40.023 1.00 56.59 125 TYR A CA 1
ATOM 994 C C . TYR A 1 125 ? 13.438 7.932 41.022 1.00 56.59 125 TYR A C 1
ATOM 996 O O . TYR A 1 125 ? 14.180 7.074 41.487 1.00 56.59 125 TYR A O 1
ATOM 1004 N N . CYS A 1 126 ? 13.518 9.206 41.432 1.00 53.69 126 CYS A N 1
ATOM 1005 C CA . CYS A 1 126 ? 14.487 9.659 42.440 1.00 53.69 126 CYS A CA 1
ATOM 1006 C C . CYS A 1 126 ? 14.058 9.371 43.898 1.00 53.69 126 CYS A C 1
ATOM 1008 O O . CYS A 1 126 ? 14.894 9.363 44.796 1.00 53.69 126 CYS A O 1
ATOM 1010 N N . CYS A 1 127 ? 12.774 9.085 44.157 1.00 55.47 127 CYS A N 1
ATOM 1011 C CA . CYS A 1 127 ? 12.277 8.840 45.522 1.00 55.47 127 CYS A CA 1
ATOM 1012 C C . CYS A 1 127 ? 12.313 7.367 45.966 1.00 55.47 127 CYS A C 1
ATOM 1014 O O . CYS A 1 127 ? 12.057 7.092 47.135 1.00 55.47 127 CYS A O 1
ATOM 1016 N N . TRP A 1 128 ? 12.639 6.419 45.081 1.00 45.06 128 TRP A N 1
ATOM 1017 C CA . TRP A 1 128 ? 12.625 4.983 45.410 1.00 45.06 128 TRP A CA 1
ATOM 1018 C C . TRP A 1 128 ? 13.994 4.387 45.783 1.00 45.06 128 TRP A C 1
ATOM 1020 O O . TRP A 1 128 ? 14.038 3.257 46.258 1.00 45.06 128 TRP A O 1
ATOM 1030 N N . PHE A 1 129 ? 15.103 5.123 45.627 1.00 49.72 129 PHE A N 1
ATOM 1031 C CA . PHE A 1 129 ? 16.463 4.577 45.807 1.00 49.72 129 PHE A CA 1
ATOM 1032 C C . PHE A 1 129 ? 17.280 5.207 46.956 1.00 49.72 129 PHE A C 1
ATOM 1034 O O . PHE A 1 129 ? 18.497 5.072 46.985 1.00 49.72 129 PHE A O 1
ATOM 1041 N N . GLY A 1 130 ? 16.642 5.900 47.911 1.00 53.09 130 GLY A N 1
ATOM 1042 C CA . GLY A 1 130 ? 17.361 6.711 48.911 1.00 53.09 130 GLY A CA 1
ATOM 1043 C C . GLY A 1 130 ? 16.879 6.637 50.362 1.00 53.09 130 GLY A C 1
ATOM 1044 O O . GLY A 1 130 ? 17.207 7.530 51.136 1.00 53.09 130 GLY A O 1
ATOM 1045 N N . ARG A 1 131 ? 16.092 5.627 50.761 1.00 53.56 131 ARG A N 1
ATOM 1046 C CA . ARG A 1 131 ? 15.665 5.472 52.167 1.00 53.56 131 ARG A CA 1
ATOM 1047 C C . ARG A 1 131 ? 15.823 4.042 52.680 1.00 53.56 131 ARG A C 1
ATOM 1049 O O . ARG A 1 131 ? 14.849 3.387 53.029 1.00 53.56 131 ARG A O 1
ATOM 1056 N N . GLN A 1 132 ? 17.068 3.581 52.712 1.00 52.31 132 GLN A N 1
ATOM 1057 C CA . GLN A 1 132 ? 17.524 2.502 53.589 1.00 52.31 132 GLN A CA 1
ATOM 1058 C C . GLN A 1 132 ? 18.890 2.914 54.153 1.00 52.31 132 GLN A C 1
ATOM 1060 O O . GLN A 1 132 ? 19.845 3.027 53.388 1.00 52.31 132 GLN A O 1
ATOM 1065 N N . GLY A 1 133 ? 18.945 3.185 55.461 1.00 42.69 133 GLY A N 1
ATOM 1066 C CA . GLY A 1 133 ? 20.129 3.658 56.188 1.00 42.69 133 GLY A CA 1
ATOM 1067 C C . GLY A 1 133 ? 19.807 4.827 57.097 1.00 42.69 133 GLY A C 1
ATOM 1068 O O . GLY A 1 133 ? 20.031 5.970 56.652 1.00 42.69 133 GLY A O 1
#

Foldseek 3Di:
DVVVVVCCQAQVPCVVVCVLPCVQPVVLVVVVVVLVVVLVVVCVVVQQDFDDDDHDHPNSCVVRPVVVDCVRGVSVVVVVSVVVSVVVSVVVVVVCCVVVVTCRPVNPDPPPVPPDDDDPDDPPVVVPPPPDD

Sequence (133 aa):
MLSAALTSFLTGITEPLEFSFLFVAPILYVIHAFFDGLAFMMADIFNITIGQTFSGGFIDFLLFGVLQGNSKTNYLYVIPIGIVWFCLYYIVFRFLITKFNFKTPGREDKAAAQQVEATERAPNYCCWFGRQG

Secondary structure (DSSP, 8-state):
-HHHHHHHHHH---HHHHHHHHTT-HHHHHHHHHHHHHHHHHHHHTT-----SSS--HHHIIIIIITT-HHHH-GGGHHHHHHHHHHHHHHHHHHHHHHH----TT-S-TTSTT--SS-----GGGSSSS---